Protein AF-A0A352S2L0-F1 (afdb_monomer_lite)

pLDDT: mean 90.25, std 7.85, range [49.44, 96.62]

Secondary structure (DSSP, 8-state):
--HHHHHHHHHHHHHHHHHHHHHHHHHHHHHHHHHHHS-HHHHHHHHHHHHHTT--BSBTTTHHHHHHHHHHHTT---

Structure (mmCIF, N/CA/C/O backbone):
data_AF-A0A352S2L0-F1
#
_entry.id   AF-A0A352S2L0-F1
#
loop_
_atom_site.group_PDB
_atom_site.id
_atom_site.type_symbol
_atom_site.label_atom_id
_atom_site.label_alt_id
_atom_site.label_comp_id
_atom_site.label_asym_id
_atom_site.label_entity_id
_atom_site.label_seq_id
_atom_site.pdbx_PDB_ins_code
_atom_site.Cartn_x
_atom_site.Cartn_y
_atom_site.Cartn_z
_atom_site.occupancy
_atom_site.B_iso_or_equiv
_atom_site.auth_seq_id
_atom_site.auth_comp_id
_atom_site.auth_asym_id
_atom_site.auth_atom_id
_atom_site.pdbx_PDB_model_num
ATOM 1 N N . MET A 1 1 ? 11.637 -0.815 -34.187 1.00 66.62 1 MET A N 1
ATOM 2 C CA . MET A 1 1 ? 12.167 -0.278 -32.919 1.00 66.62 1 MET A CA 1
ATOM 3 C C . MET A 1 1 ? 13.664 -0.505 -32.941 1.00 66.62 1 MET A C 1
ATOM 5 O O . MET A 1 1 ? 14.065 -1.644 -33.143 1.00 66.62 1 MET A O 1
ATOM 9 N N . THR A 1 2 ? 14.471 0.548 -32.854 1.00 96.06 2 THR A N 1
ATOM 10 C CA . THR A 1 2 ? 15.934 0.403 -32.780 1.00 96.06 2 THR A CA 1
ATOM 11 C C . THR A 1 2 ? 16.356 -0.009 -31.363 1.00 96.06 2 THR A C 1
ATOM 13 O O . THR A 1 2 ? 15.582 0.207 -30.423 1.00 96.06 2 THR A O 1
ATOM 16 N N . PRO A 1 3 ? 17.563 -0.573 -31.176 1.00 94.00 3 PRO A N 1
ATOM 17 C CA . PRO A 1 3 ? 18.112 -0.828 -29.844 1.00 94.00 3 PRO A CA 1
ATOM 18 C C . PRO A 1 3 ? 18.060 0.407 -28.931 1.00 94.00 3 PRO A C 1
ATOM 20 O O . PRO A 1 3 ? 17.652 0.299 -27.779 1.00 94.00 3 PRO A O 1
ATOM 23 N N . ASP A 1 4 ? 18.339 1.599 -29.464 1.00 94.62 4 ASP A N 1
ATOM 24 C CA . ASP A 1 4 ? 18.285 2.854 -28.701 1.00 94.62 4 ASP A CA 1
ATOM 25 C C . ASP A 1 4 ? 16.864 3.214 -28.247 1.00 94.62 4 ASP A C 1
ATOM 27 O O . ASP A 1 4 ? 16.650 3.628 -27.107 1.00 94.62 4 ASP A O 1
ATOM 31 N N . GLN A 1 5 ? 15.863 3.006 -29.110 1.00 93.62 5 GLN A N 1
ATOM 32 C CA . GLN A 1 5 ? 14.455 3.209 -28.754 1.00 93.62 5 GLN A CA 1
ATOM 33 C C . GLN A 1 5 ? 13.994 2.219 -27.676 1.00 93.62 5 GLN A C 1
ATOM 35 O O . GLN A 1 5 ? 13.214 2.591 -26.797 1.00 93.62 5 GLN A O 1
ATOM 40 N N . ALA A 1 6 ? 14.474 0.972 -27.727 1.00 92.94 6 ALA A N 1
ATOM 41 C CA . ALA A 1 6 ? 14.189 -0.029 -26.704 1.00 92.94 6 ALA A CA 1
ATOM 42 C C . ALA A 1 6 ? 14.825 0.354 -25.356 1.00 92.94 6 ALA A C 1
ATOM 44 O O . ALA A 1 6 ? 14.142 0.329 -24.332 1.00 92.94 6 ALA A O 1
ATOM 45 N N . SER A 1 7 ? 16.085 0.799 -25.366 1.00 94.50 7 SER A N 1
ATOM 46 C CA . SER A 1 7 ? 16.803 1.269 -24.174 1.00 94.50 7 SER A CA 1
ATOM 47 C C . SER A 1 7 ? 16.132 2.482 -23.531 1.00 94.50 7 SER A C 1
ATOM 49 O O . SER A 1 7 ? 15.897 2.489 -22.323 1.00 94.50 7 SER A O 1
ATOM 51 N N . LEU A 1 8 ? 15.741 3.482 -24.328 1.00 94.69 8 LEU A N 1
ATOM 52 C CA . LEU A 1 8 ? 15.022 4.655 -23.828 1.00 94.69 8 LEU A CA 1
ATOM 53 C C . LEU A 1 8 ? 13.684 4.260 -23.193 1.00 94.69 8 LEU A C 1
ATOM 55 O O . LEU A 1 8 ? 13.345 4.730 -22.107 1.00 94.69 8 LEU A O 1
ATOM 59 N N . ARG A 1 9 ? 12.927 3.366 -23.842 1.00 94.44 9 ARG A N 1
ATOM 60 C CA . ARG A 1 9 ? 11.662 2.862 -23.296 1.00 94.44 9 ARG A CA 1
ATOM 61 C C . ARG A 1 9 ? 11.882 2.147 -21.963 1.00 94.44 9 ARG A C 1
ATOM 63 O O . ARG A 1 9 ? 11.112 2.377 -21.034 1.00 94.44 9 ARG A O 1
ATOM 70 N N . GLN A 1 10 ? 12.922 1.323 -21.858 1.00 94.25 10 GLN A N 1
ATOM 71 C C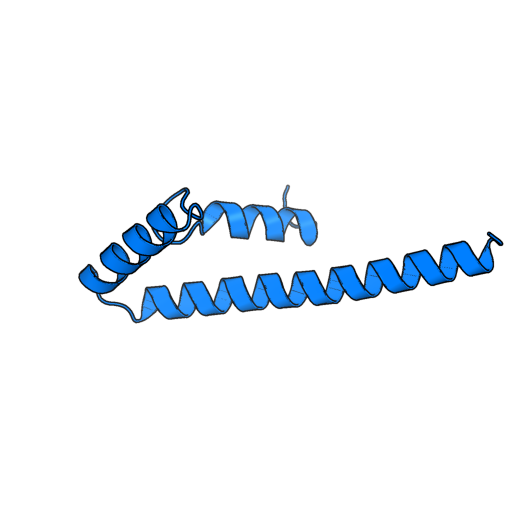A . GLN A 1 10 ? 13.249 0.612 -20.625 1.00 94.25 10 GLN A CA 1
ATOM 72 C C . GLN A 1 10 ? 13.624 1.576 -19.492 1.00 94.25 10 GLN A C 1
ATOM 74 O O . GLN A 1 10 ? 13.127 1.419 -18.380 1.00 94.25 10 GLN A O 1
ATOM 79 N N . ALA A 1 11 ? 14.426 2.605 -19.779 1.00 93.81 11 ALA A N 1
ATOM 80 C CA . ALA A 1 11 ? 14.788 3.632 -18.802 1.00 93.81 11 ALA A CA 1
ATOM 81 C C . ALA A 1 11 ? 13.560 4.417 -18.307 1.00 93.81 11 ALA A C 1
ATOM 83 O O . ALA A 1 11 ? 13.393 4.630 -17.109 1.00 93.81 11 ALA A O 1
ATOM 84 N N . VAL A 1 12 ? 12.646 4.786 -19.212 1.00 94.81 12 VAL A N 1
ATOM 85 C CA . VAL A 1 12 ? 11.388 5.457 -18.843 1.00 94.81 12 VAL A CA 1
ATOM 86 C C . VAL A 1 12 ? 10.517 4.567 -17.952 1.00 94.81 12 VAL A C 1
ATOM 88 O O . VAL A 1 12 ? 9.932 5.055 -16.987 1.00 94.81 12 VAL A O 1
ATOM 91 N N . LEU A 1 13 ? 10.422 3.270 -18.256 1.00 93.31 13 LEU A N 1
ATOM 92 C CA . LEU A 1 13 ? 9.675 2.322 -17.426 1.00 93.31 13 LEU A CA 1
ATOM 93 C C . LEU A 1 13 ? 10.313 2.148 -16.044 1.00 93.31 13 LEU A C 1
ATOM 95 O O . LEU A 1 13 ? 9.590 2.146 -15.053 1.00 93.31 13 LEU A O 1
ATOM 99 N N . ALA A 1 14 ? 11.643 2.057 -15.968 1.00 93.44 14 ALA A N 1
ATOM 100 C CA . ALA A 1 14 ? 12.364 1.975 -14.701 1.00 93.44 14 ALA A CA 1
ATOM 101 C C . ALA A 1 14 ? 12.092 3.205 -13.820 1.00 93.44 14 ALA A C 1
ATOM 103 O O . ALA A 1 14 ? 11.650 3.051 -12.685 1.00 93.44 14 ALA A O 1
ATOM 104 N N . ASN A 1 15 ? 12.219 4.412 -14.379 1.00 94.31 15 ASN A N 1
ATOM 105 C CA . ASN A 1 15 ? 11.955 5.655 -13.649 1.00 94.31 15 ASN A CA 1
ATOM 106 C C . ASN A 1 15 ? 10.512 5.729 -13.119 1.00 94.31 15 ASN A C 1
ATOM 108 O O . ASN A 1 15 ? 10.290 6.105 -11.969 1.00 94.31 15 ASN A O 1
ATOM 112 N N . ARG A 1 16 ? 9.524 5.335 -13.935 1.00 94.38 16 ARG A N 1
ATOM 113 C CA . ARG A 1 16 ? 8.112 5.287 -13.512 1.00 94.38 16 ARG A CA 1
ATOM 114 C C . ARG A 1 16 ? 7.879 4.261 -12.407 1.00 94.38 16 ARG A C 1
ATOM 116 O O . ARG A 1 16 ? 7.120 4.526 -11.482 1.00 94.38 16 ARG A O 1
ATOM 123 N N . ASN A 1 17 ? 8.528 3.102 -12.488 1.00 92.31 17 ASN A N 1
ATOM 124 C CA . ASN A 1 17 ? 8.424 2.077 -11.452 1.00 92.31 17 ASN A CA 1
ATOM 125 C C . ASN A 1 17 ? 9.015 2.560 -10.123 1.00 92.31 17 ASN A C 1
ATOM 127 O O . ASN A 1 17 ? 8.426 2.304 -9.077 1.00 92.31 17 ASN A O 1
ATOM 131 N N . GLU A 1 18 ? 10.133 3.288 -10.150 1.00 93.12 18 GLU A N 1
ATOM 132 C CA . GLU A 1 18 ? 10.713 3.889 -8.944 1.00 93.12 18 GLU A CA 1
ATOM 133 C C . GLU A 1 18 ? 9.797 4.942 -8.316 1.00 93.12 18 GLU A C 1
ATOM 135 O O . GLU A 1 18 ? 9.644 4.984 -7.097 1.00 93.12 18 GLU A O 1
ATOM 140 N N . GLU A 1 19 ? 9.175 5.793 -9.135 1.00 94.69 19 GLU A N 1
ATOM 141 C CA . GLU A 1 19 ? 8.209 6.786 -8.664 1.00 94.69 19 GLU A CA 1
ATOM 142 C C . GLU A 1 19 ? 6.993 6.118 -8.011 1.00 94.69 19 GLU A C 1
ATOM 144 O O . GLU A 1 19 ? 6.654 6.438 -6.873 1.00 94.69 19 GLU A O 1
ATOM 149 N N . LEU A 1 20 ? 6.402 5.119 -8.674 1.00 93.75 20 LEU A N 1
ATOM 150 C CA . LEU A 1 20 ? 5.283 4.351 -8.124 1.00 93.75 20 LEU A CA 1
ATOM 151 C C . LEU A 1 20 ? 5.660 3.621 -6.829 1.00 93.75 20 LEU A C 1
ATOM 153 O O . LEU A 1 20 ? 4.862 3.578 -5.894 1.00 93.75 20 LEU A O 1
ATOM 157 N N . LEU A 1 21 ? 6.872 3.067 -6.745 1.00 93.50 21 LEU A N 1
ATOM 158 C CA . LEU A 1 21 ? 7.362 2.420 -5.530 1.00 93.50 21 LEU A CA 1
ATOM 159 C C . LEU A 1 21 ? 7.471 3.412 -4.367 1.00 93.50 21 LEU A C 1
ATOM 161 O O . LEU A 1 21 ? 7.017 3.098 -3.265 1.00 93.50 21 LEU A O 1
ATOM 165 N N . ARG A 1 22 ? 8.023 4.610 -4.604 1.00 95.69 22 ARG A N 1
ATOM 166 C CA . ARG A 1 22 ? 8.100 5.669 -3.584 1.00 95.69 22 ARG A CA 1
ATOM 167 C C . ARG A 1 22 ? 6.711 6.072 -3.094 1.00 95.69 22 ARG A C 1
ATOM 169 O O . ARG A 1 22 ? 6.488 6.132 -1.887 1.00 95.69 22 ARG A O 1
ATOM 176 N N . GLU A 1 23 ? 5.754 6.253 -4.001 1.00 96.50 23 GLU A N 1
ATOM 177 C CA . GLU A 1 23 ? 4.375 6.582 -3.622 1.00 96.50 23 GLU A CA 1
ATOM 178 C C . GLU A 1 23 ? 3.700 5.464 -2.815 1.00 96.50 23 GLU A C 1
ATOM 180 O O . GLU A 1 23 ? 3.027 5.734 -1.818 1.00 96.50 23 GLU A O 1
ATOM 185 N N . LEU A 1 24 ? 3.940 4.193 -3.153 1.00 93.25 24 LEU A N 1
ATOM 186 C CA . LEU A 1 24 ? 3.454 3.062 -2.355 1.00 93.25 24 LEU A CA 1
ATOM 187 C C . LEU A 1 24 ? 4.078 3.026 -0.950 1.00 93.25 24 LEU A C 1
ATOM 189 O O . LEU A 1 24 ? 3.378 2.727 0.021 1.00 93.25 24 LEU A O 1
ATOM 193 N N . GLN A 1 25 ? 5.367 3.354 -0.818 1.00 94.44 25 GLN A N 1
ATOM 194 C CA . GLN A 1 25 ? 6.043 3.472 0.480 1.00 94.44 25 GLN A CA 1
ATOM 195 C C . GLN A 1 25 ? 5.468 4.629 1.313 1.00 94.44 25 GLN A C 1
ATOM 197 O O . GLN A 1 25 ? 5.185 4.454 2.502 1.00 94.44 25 GLN A O 1
ATOM 202 N N . HIS A 1 26 ? 5.225 5.790 0.698 1.00 96.62 26 HIS A N 1
ATOM 203 C CA . HIS A 1 26 ? 4.577 6.925 1.358 1.00 96.62 26 HIS A CA 1
ATOM 204 C C . HIS A 1 26 ? 3.158 6.576 1.817 1.00 96.62 26 HIS A C 1
ATOM 206 O O . HIS A 1 26 ? 2.828 6.768 2.989 1.00 96.62 26 HIS A O 1
ATOM 212 N N . ALA A 1 27 ? 2.338 5.986 0.944 1.00 93.75 27 ALA A N 1
ATOM 213 C CA . ALA A 1 27 ? 0.988 5.540 1.285 1.00 93.75 27 ALA A CA 1
ATOM 214 C C . ALA A 1 27 ? 0.998 4.509 2.426 1.00 93.75 27 ALA A C 1
ATOM 216 O O . ALA A 1 27 ? 0.154 4.552 3.326 1.00 93.75 27 ALA A O 1
ATOM 217 N N . HIS A 1 28 ? 1.981 3.601 2.433 1.00 93.69 28 HIS A N 1
ATOM 218 C CA . HIS A 1 28 ? 2.190 2.669 3.536 1.00 93.69 28 HIS A CA 1
ATOM 219 C C . HIS A 1 28 ? 2.371 3.395 4.869 1.00 93.69 28 HIS A C 1
ATOM 221 O O . HIS A 1 28 ? 1.634 3.122 5.823 1.00 93.69 28 HIS A O 1
ATOM 227 N N . ARG A 1 29 ? 3.278 4.374 4.904 1.00 95.19 29 ARG A N 1
ATOM 228 C CA . ARG A 1 29 ? 3.573 5.151 6.108 1.00 95.19 29 ARG A CA 1
ATOM 229 C C . ARG A 1 29 ? 2.403 6.029 6.554 1.00 95.19 29 ARG A C 1
ATOM 231 O O . ARG A 1 29 ? 2.103 6.066 7.743 1.00 95.19 29 ARG A O 1
ATOM 238 N N . ILE A 1 30 ? 1.717 6.696 5.626 1.00 95.19 30 ILE A N 1
ATOM 239 C CA . ILE A 1 30 ? 0.556 7.549 5.927 1.00 95.19 30 ILE A CA 1
ATOM 240 C C . ILE A 1 30 ? -0.554 6.730 6.591 1.00 95.19 30 ILE A C 1
ATOM 242 O O . ILE A 1 30 ? -1.098 7.145 7.613 1.00 95.19 30 ILE A O 1
ATOM 246 N N . ILE A 1 31 ? -0.853 5.539 6.065 1.00 93.06 31 ILE A N 1
ATOM 247 C CA . ILE A 1 31 ? -1.894 4.674 6.634 1.00 93.06 31 ILE A CA 1
ATOM 248 C C . ILE A 1 31 ? -1.485 4.150 8.018 1.00 93.06 31 ILE A C 1
ATOM 250 O O . ILE A 1 31 ? -2.323 4.102 8.917 1.00 93.06 31 ILE A O 1
ATOM 254 N N . GLN A 1 32 ? -0.208 3.806 8.227 1.00 92.12 32 GLN A N 1
ATOM 255 C CA . GLN A 1 32 ? 0.286 3.463 9.567 1.00 92.12 32 GLN A CA 1
ATOM 256 C C . GLN A 1 32 ? 0.122 4.623 10.554 1.00 92.12 32 GLN A C 1
ATOM 258 O O . GLN A 1 32 ? -0.363 4.412 11.662 1.00 92.12 32 GLN A O 1
ATOM 263 N N . ASN A 1 33 ? 0.502 5.840 10.155 1.00 95.12 33 ASN A N 1
ATOM 264 C CA . ASN A 1 33 ? 0.353 7.022 11.001 1.00 95.12 33 ASN A CA 1
ATOM 265 C C . ASN A 1 33 ? -1.123 7.260 11.354 1.00 95.12 33 ASN A C 1
ATOM 267 O O . ASN A 1 33 ? -1.429 7.543 12.508 1.00 95.12 33 ASN A O 1
ATOM 271 N N . GLY A 1 34 ? -2.036 7.085 10.390 1.00 93.69 34 GLY A N 1
ATOM 272 C CA . GLY A 1 34 ? -3.480 7.170 10.618 1.00 93.69 34 GLY A CA 1
ATOM 273 C C . GLY A 1 34 ? -3.968 6.178 11.676 1.00 93.69 34 GLY A C 1
ATOM 274 O O . GLY A 1 34 ? -4.635 6.575 12.625 1.00 93.69 34 GLY A O 1
ATOM 275 N N . LEU A 1 35 ? -3.564 4.906 11.583 1.00 91.25 35 LEU A N 1
ATOM 276 C CA . LEU A 1 35 ? -3.933 3.895 12.583 1.00 91.25 35 LEU A CA 1
ATOM 277 C C . LEU A 1 35 ? -3.457 4.233 13.993 1.00 91.25 35 LEU A C 1
ATOM 279 O O . LEU A 1 35 ? -4.162 3.942 14.951 1.00 91.25 35 LEU A O 1
ATOM 283 N N . GLN A 1 36 ? -2.267 4.820 14.122 1.00 92.94 36 GLN A N 1
ATOM 284 C CA . GLN A 1 36 ? -1.666 5.116 15.424 1.00 92.94 36 GLN A CA 1
ATOM 285 C C . GLN A 1 36 ? -2.378 6.241 16.185 1.00 92.94 36 GLN A C 1
ATOM 287 O O . GLN A 1 36 ? -2.225 6.329 17.400 1.00 92.94 36 GLN A O 1
ATOM 292 N N . ILE A 1 37 ? -3.141 7.093 15.493 1.00 96.25 37 ILE A N 1
ATOM 293 C CA . ILE A 1 37 ? -3.835 8.243 16.098 1.00 96.25 37 ILE A CA 1
ATOM 294 C C . ILE A 1 37 ? -5.352 8.053 16.206 1.00 96.25 37 ILE A C 1
ATOM 296 O O . ILE A 1 37 ? -6.031 8.877 16.816 1.00 96.25 37 ILE A O 1
ATOM 300 N N . MET A 1 38 ? -5.897 7.003 15.591 1.00 95.00 38 MET A N 1
ATOM 301 C CA . MET A 1 38 ? -7.333 6.744 15.564 1.00 95.00 38 MET A CA 1
ATOM 302 C C . MET A 1 38 ? -7.811 6.026 16.826 1.00 95.00 38 MET A C 1
ATOM 304 O O . MET A 1 38 ? -7.121 5.180 17.391 1.00 95.00 38 MET A O 1
ATOM 308 N N . SER A 1 39 ? -9.039 6.332 17.245 1.00 96.31 39 SER A N 1
ATOM 309 C CA . SER A 1 39 ? -9.731 5.538 18.259 1.00 96.31 39 SER A CA 1
ATOM 310 C C . SER A 1 39 ? -10.187 4.193 17.690 1.00 96.31 39 SER A C 1
ATOM 312 O O . SER A 1 39 ? -10.384 4.050 16.483 1.00 96.31 39 SER A O 1
ATOM 314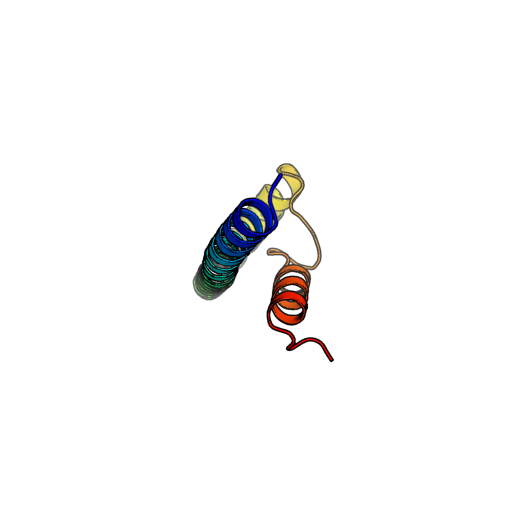 N N . VAL A 1 40 ? -10.456 3.224 18.571 1.00 93.31 40 VAL A N 1
ATOM 315 C CA . VAL A 1 40 ? -10.954 1.890 18.185 1.00 93.31 40 VAL A CA 1
ATOM 316 C C . VAL A 1 40 ? -12.191 1.984 17.283 1.00 93.31 40 VAL A C 1
ATOM 318 O O . VAL A 1 40 ? -12.247 1.334 16.243 1.00 93.31 40 VAL A O 1
ATOM 321 N N . THR A 1 41 ? -13.157 2.843 17.625 1.00 95.94 41 THR A N 1
ATOM 322 C CA . THR A 1 41 ? -14.369 3.038 16.815 1.00 95.94 41 THR A CA 1
ATOM 323 C C . THR A 1 41 ? -14.047 3.579 15.424 1.00 95.94 41 THR A C 1
ATOM 325 O O . THR A 1 41 ? -14.619 3.124 14.436 1.00 95.94 41 THR A O 1
ATOM 328 N N . GLN A 1 42 ? -13.119 4.535 15.322 1.00 95.69 42 GLN A N 1
ATOM 329 C CA . GLN A 1 42 ? -12.702 5.073 14.027 1.00 95.69 42 GLN A CA 1
ATOM 330 C C . GLN A 1 42 ? -12.008 3.997 13.183 1.00 95.69 42 GLN A C 1
ATOM 332 O O . GLN A 1 42 ? -12.250 3.923 11.979 1.00 95.69 42 GLN A O 1
ATOM 337 N N . THR A 1 43 ? -11.183 3.146 13.801 1.00 92.94 43 THR A N 1
ATOM 338 C CA . THR A 1 43 ? -10.536 2.010 13.133 1.00 92.94 43 THR A CA 1
ATOM 339 C C . THR A 1 43 ? -11.575 1.029 12.586 1.00 92.94 43 THR A C 1
ATOM 341 O O . THR A 1 43 ? -11.464 0.620 11.433 1.00 92.94 43 THR A O 1
ATOM 344 N N . SER A 1 44 ? -12.632 0.714 13.339 1.00 92.69 44 SER A N 1
ATOM 345 C CA . SER A 1 44 ? -13.723 -0.139 12.840 1.00 92.69 44 SER A CA 1
ATOM 346 C C . SER A 1 44 ? -14.427 0.466 11.622 1.00 92.69 44 SER A C 1
ATOM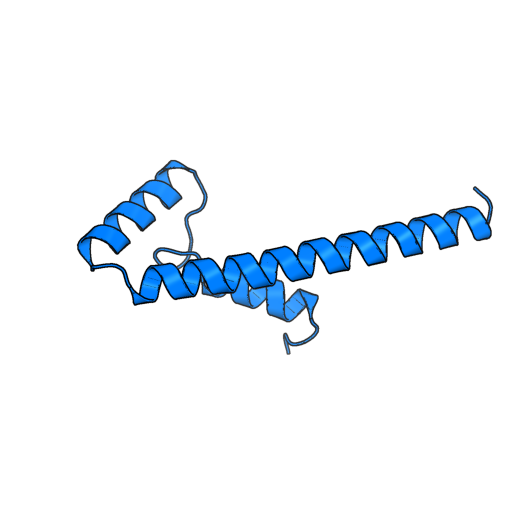 348 O O . SER A 1 44 ? -14.540 -0.198 10.594 1.00 92.69 44 SER A O 1
ATOM 350 N N . VAL A 1 45 ? -14.808 1.749 11.684 1.00 94.94 45 VAL A N 1
ATOM 351 C CA . VAL A 1 45 ? -15.457 2.447 10.555 1.00 94.94 45 VAL A CA 1
ATOM 352 C C . VAL A 1 45 ? -14.552 2.481 9.322 1.00 94.94 45 VAL A C 1
ATOM 354 O O . VAL A 1 45 ? -15.025 2.343 8.195 1.00 94.94 45 VAL A O 1
ATOM 357 N N . TRP A 1 46 ? -13.243 2.656 9.506 1.00 93.19 46 TRP A N 1
ATOM 358 C CA . TRP A 1 46 ? -12.283 2.560 8.408 1.00 93.19 46 TRP A CA 1
ATOM 359 C C . TRP A 1 46 ? -12.322 1.174 7.760 1.00 93.19 46 TRP A C 1
ATOM 361 O O . TRP A 1 46 ? -12.392 1.076 6.536 1.00 93.19 46 TRP A O 1
ATOM 371 N N . GLY A 1 47 ? -12.304 0.108 8.564 1.00 92.50 47 GLY A N 1
ATOM 372 C CA . GLY A 1 47 ? -12.369 -1.271 8.075 1.00 92.50 47 GLY A CA 1
ATOM 373 C C . GLY A 1 47 ? -13.635 -1.545 7.268 1.00 92.50 47 GLY A C 1
ATOM 374 O O . GLY A 1 47 ? -13.556 -2.082 6.168 1.00 92.50 47 GLY A O 1
ATOM 375 N N . GLU A 1 48 ? -14.788 -1.092 7.760 1.00 93.69 48 GLU A N 1
ATOM 376 C CA . GLU A 1 48 ? -16.067 -1.201 7.048 1.00 93.69 48 GLU A CA 1
ATOM 377 C C . GLU A 1 48 ? -16.048 -0.466 5.703 1.00 93.69 48 GLU A C 1
ATOM 379 O O . GLU A 1 48 ? -16.551 -0.979 4.703 1.00 93.69 48 GLU A O 1
ATOM 384 N N . ARG A 1 49 ? -15.442 0.729 5.649 1.00 94.56 49 ARG A N 1
ATOM 385 C CA . ARG A 1 49 ? -15.286 1.480 4.394 1.00 94.56 49 ARG A CA 1
ATOM 386 C C . ARG A 1 49 ? -14.384 0.744 3.410 1.00 94.56 49 ARG A C 1
ATOM 388 O O . ARG A 1 49 ? -14.757 0.621 2.250 1.00 94.56 49 ARG A O 1
ATOM 395 N N . ASN A 1 50 ? -13.255 0.217 3.879 1.00 93.12 50 ASN A N 1
ATOM 396 C CA . ASN A 1 50 ? -12.354 -0.586 3.057 1.00 93.12 50 ASN A CA 1
ATOM 397 C C . ASN A 1 50 ? -13.064 -1.818 2.474 1.00 93.12 50 ASN A C 1
ATOM 399 O O . ASN A 1 50 ? -12.933 -2.079 1.281 1.00 93.12 50 ASN A O 1
ATOM 403 N N . ALA A 1 51 ? -13.846 -2.535 3.286 1.00 91.88 51 ALA A N 1
ATOM 404 C CA . ALA A 1 51 ? -14.616 -3.696 2.838 1.00 91.88 51 ALA A CA 1
ATOM 405 C C . ALA A 1 51 ? -15.702 -3.326 1.827 1.00 91.88 51 ALA A C 1
ATOM 407 O O . ALA A 1 51 ? -15.830 -3.972 0.790 1.00 91.88 51 ALA A O 1
ATOM 408 N N . ARG A 1 52 ? -16.446 -2.241 2.076 1.00 94.56 52 ARG A N 1
ATOM 409 C CA . ARG A 1 52 ? -17.436 -1.729 1.118 1.00 94.56 52 ARG A CA 1
ATOM 410 C C . ARG A 1 52 ? -16.799 -1.398 -0.233 1.00 94.56 52 ARG A C 1
ATOM 412 O O . ARG A 1 52 ? -17.408 -1.653 -1.267 1.00 94.56 52 ARG A O 1
ATOM 419 N N . ASP A 1 53 ? -15.594 -0.841 -0.219 1.00 94.81 53 ASP A N 1
ATOM 420 C CA . ASP A 1 53 ? -14.893 -0.411 -1.428 1.00 94.81 53 ASP A CA 1
ATOM 421 C C . ASP A 1 53 ? -14.057 -1.551 -2.067 1.00 94.81 53 ASP A C 1
ATOM 423 O O . ASP A 1 53 ? -13.335 -1.315 -3.035 1.00 94.81 53 ASP A O 1
ATOM 427 N N . GLY A 1 54 ? -14.156 -2.792 -1.559 1.00 91.25 54 GLY A N 1
ATOM 428 C CA . GLY A 1 54 ? -13.487 -3.981 -2.113 1.00 91.25 54 GLY A CA 1
ATOM 429 C C . GLY A 1 54 ? -11.965 -3.994 -1.930 1.00 91.25 54 GLY A C 1
ATOM 430 O O . GLY A 1 54 ? -11.240 -4.627 -2.699 1.00 91.25 54 GLY A O 1
ATOM 431 N N . VAL A 1 55 ? -11.470 -3.244 -0.946 1.00 89.12 55 VAL A N 1
ATOM 432 C CA . VAL A 1 55 ? -10.049 -3.124 -0.596 1.00 89.12 55 VAL A CA 1
ATOM 433 C C . VAL A 1 55 ? -9.789 -3.610 0.827 1.00 89.12 55 VAL A C 1
ATOM 435 O O . VAL A 1 55 ? -8.895 -3.100 1.504 1.00 89.12 55 VAL A O 1
ATOM 438 N N . ASP A 1 56 ? -10.566 -4.582 1.292 1.00 85.69 56 ASP A N 1
ATOM 439 C CA . ASP A 1 56 ? -10.331 -5.337 2.517 1.00 85.69 56 ASP A CA 1
ATOM 440 C C . ASP A 1 56 ? -9.282 -6.443 2.338 1.00 85.69 56 ASP A C 1
ATOM 442 O O . ASP A 1 56 ? -8.815 -6.752 1.239 1.00 85.69 56 ASP A O 1
ATOM 446 N N . GLY A 1 57 ? -8.834 -6.983 3.465 1.00 81.94 57 GLY A N 1
ATOM 447 C CA . GLY A 1 57 ? -7.851 -8.054 3.540 1.00 81.94 57 GLY A CA 1
ATOM 448 C C . GLY A 1 57 ? -7.516 -8.348 4.996 1.00 81.94 57 GLY A C 1
ATOM 449 O O . GLY A 1 57 ? -8.374 -8.215 5.869 1.00 81.94 57 GLY A O 1
ATOM 450 N N . GLU A 1 58 ? -6.281 -8.745 5.276 1.00 78.38 58 GLU A N 1
ATOM 451 C CA . GLU A 1 58 ? -5.863 -9.082 6.631 1.00 78.38 58 GLU A CA 1
ATOM 452 C C . GLU A 1 58 ? -5.814 -7.827 7.524 1.00 78.38 58 GLU A C 1
ATOM 4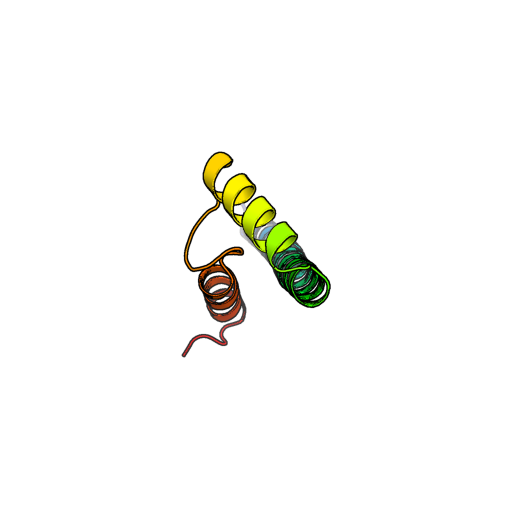54 O O . GLU A 1 58 ? -5.011 -6.901 7.345 1.00 78.38 58 GLU A O 1
ATOM 459 N N . GLY A 1 59 ? -6.715 -7.799 8.509 1.00 78.38 59 GLY A N 1
ATOM 460 C CA . GLY A 1 59 ? -6.915 -6.665 9.409 1.00 78.38 59 GLY A CA 1
ATOM 461 C C . GLY A 1 59 ? -7.590 -5.456 8.745 1.00 78.38 59 GLY A C 1
ATOM 462 O O . GLY A 1 59 ? -8.026 -5.484 7.600 1.00 78.38 59 GLY A O 1
ATOM 463 N N . THR A 1 60 ? -7.673 -4.339 9.471 1.00 76.94 60 THR A N 1
ATOM 464 C CA . THR A 1 60 ? -8.397 -3.134 9.020 1.00 76.94 60 THR A CA 1
ATOM 465 C C . THR A 1 60 ? -7.768 -2.456 7.796 1.00 76.94 60 THR A C 1
ATOM 467 O O . THR A 1 60 ? -8.461 -1.793 7.029 1.00 76.94 60 THR A O 1
ATOM 470 N N . THR A 1 61 ? -6.451 -2.575 7.605 1.00 76.88 61 THR A N 1
ATOM 471 C CA . THR A 1 61 ? -5.688 -1.715 6.675 1.00 76.88 61 THR A CA 1
ATOM 472 C C . THR A 1 61 ? -4.799 -2.460 5.690 1.00 76.88 61 THR 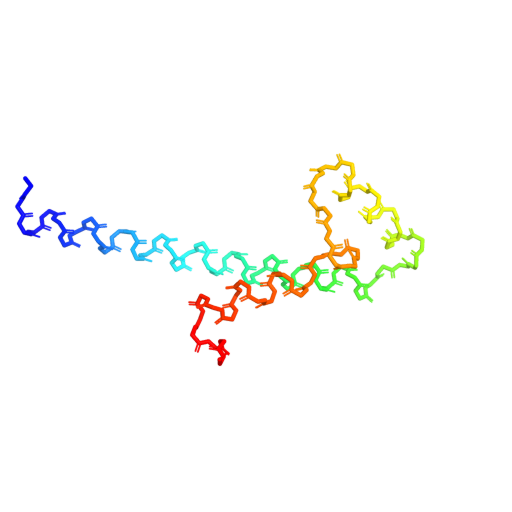A C 1
ATOM 474 O O . THR A 1 61 ? -3.940 -1.828 5.056 1.00 76.88 61 THR A O 1
ATOM 477 N N . ARG A 1 62 ? -4.969 -3.783 5.564 1.00 85.38 62 ARG A N 1
ATOM 478 C CA . ARG A 1 62 ? -4.165 -4.623 4.663 1.00 85.38 62 ARG A CA 1
ATOM 479 C C . ARG A 1 62 ? -2.669 -4.393 4.832 1.00 85.38 62 ARG A C 1
ATOM 481 O O . ARG A 1 62 ? -1.939 -4.049 3.893 1.00 85.38 62 ARG A O 1
ATOM 488 N N . TYR A 1 63 ? -2.240 -4.364 6.088 1.00 87.44 63 TYR A N 1
ATOM 489 C CA . TYR A 1 63 ? -0.879 -3.980 6.429 1.00 87.44 63 TYR A CA 1
ATOM 490 C C . TYR A 1 63 ? 0.121 -5.001 5.878 1.00 87.44 63 TYR A C 1
ATOM 492 O O . TYR A 1 63 ? 1.082 -4.618 5.207 1.00 87.44 63 TYR A O 1
ATOM 500 N N . HIS A 1 64 ? -0.143 -6.286 6.121 1.00 86.81 64 HIS A N 1
ATOM 501 C CA . HIS A 1 64 ? 0.747 -7.384 5.763 1.00 86.81 64 HIS A CA 1
ATOM 502 C C . HIS A 1 64 ? 0.889 -7.535 4.250 1.00 86.81 64 HIS A C 1
ATOM 504 O O . HIS A 1 64 ? 2.001 -7.681 3.747 1.00 86.81 64 HIS A O 1
ATOM 510 N N . GLU A 1 65 ? -0.198 -7.392 3.497 1.00 89.19 65 GLU A N 1
ATOM 511 C CA . GLU A 1 65 ? -0.178 -7.493 2.040 1.00 89.19 65 GLU A CA 1
ATOM 512 C C . GLU A 1 65 ? 0.631 -6.358 1.418 1.00 89.19 65 GLU A C 1
ATOM 514 O O . GLU A 1 65 ? 1.459 -6.598 0.535 1.00 89.19 65 GLU A O 1
ATOM 519 N N . ARG A 1 66 ? 0.447 -5.122 1.903 1.00 88.94 66 ARG A N 1
ATOM 520 C CA . ARG A 1 66 ? 1.230 -3.973 1.426 1.00 88.94 66 ARG A CA 1
ATOM 521 C C . ARG A 1 66 ? 2.703 -4.107 1.801 1.00 88.94 66 ARG A C 1
ATOM 523 O O . ARG A 1 66 ? 3.554 -3.861 0.951 1.00 88.94 66 ARG A O 1
ATOM 530 N N . ALA A 1 67 ? 3.009 -4.539 3.025 1.00 88.38 67 ALA A N 1
ATOM 531 C CA . ALA A 1 67 ? 4.383 -4.790 3.456 1.00 88.38 67 ALA A CA 1
ATOM 532 C C . ALA A 1 67 ? 5.060 -5.876 2.598 1.00 88.38 67 ALA A C 1
ATOM 534 O O . ALA A 1 67 ? 6.194 -5.693 2.160 1.00 88.38 67 ALA A O 1
ATOM 535 N N . ALA A 1 68 ? 4.351 -6.962 2.279 1.00 89.81 68 ALA A N 1
ATOM 536 C CA . ALA A 1 68 ? 4.867 -8.037 1.436 1.00 89.81 68 ALA A CA 1
ATOM 537 C C . ALA A 1 68 ? 5.113 -7.588 -0.015 1.00 89.81 68 ALA A C 1
ATOM 539 O O . ALA A 1 68 ? 6.123 -7.962 -0.611 1.00 89.81 68 ALA A O 1
ATOM 540 N N . VAL A 1 69 ? 4.215 -6.781 -0.596 1.00 89.75 69 VAL A N 1
ATOM 541 C CA . VAL A 1 69 ? 4.418 -6.194 -1.935 1.00 89.75 69 VAL A CA 1
ATOM 542 C C . VAL A 1 69 ? 5.663 -5.309 -1.952 1.00 89.75 69 VAL A C 1
ATOM 544 O O . VAL A 1 69 ? 6.488 -5.449 -2.854 1.00 89.75 69 VAL A O 1
ATOM 547 N N . LEU A 1 70 ? 5.824 -4.446 -0.945 1.00 90.62 70 LEU A N 1
ATOM 548 C CA . LEU A 1 70 ? 6.995 -3.579 -0.824 1.00 90.62 70 LEU A CA 1
ATOM 549 C C . LEU A 1 70 ? 8.283 -4.388 -0.673 1.00 90.62 70 LEU A C 1
ATOM 551 O O . LEU A 1 70 ? 9.229 -4.136 -1.409 1.00 90.62 70 LEU A O 1
ATOM 555 N N . ALA A 1 71 ? 8.297 -5.399 0.198 1.00 89.81 71 ALA A N 1
ATOM 556 C CA . ALA A 1 71 ? 9.464 -6.253 0.396 1.00 89.81 71 ALA A CA 1
ATOM 557 C C . ALA A 1 71 ? 9.895 -6.956 -0.901 1.00 89.81 71 ALA A C 1
ATOM 559 O O . ALA A 1 71 ? 11.084 -6.999 -1.211 1.00 89.81 71 ALA A O 1
ATOM 560 N N . ARG A 1 72 ? 8.945 -7.459 -1.704 1.00 88.81 72 ARG A N 1
ATOM 561 C CA . ARG A 1 72 ? 9.260 -8.036 -3.023 1.00 88.81 72 ARG A CA 1
ATOM 562 C C . ARG A 1 72 ? 9.813 -6.992 -3.991 1.00 88.81 72 ARG A C 1
ATOM 564 O O . ARG A 1 72 ? 10.756 -7.284 -4.715 1.00 88.81 72 ARG A O 1
ATOM 571 N N . ALA A 1 73 ? 9.246 -5.787 -3.998 1.00 87.19 73 ALA A N 1
ATOM 572 C CA . ALA A 1 73 ? 9.671 -4.717 -4.897 1.00 87.19 73 ALA A CA 1
ATOM 573 C C . ALA A 1 73 ? 11.064 -4.157 -4.557 1.00 87.19 73 ALA A C 1
ATOM 575 O O . ALA A 1 73 ? 11.785 -3.743 -5.459 1.00 87.19 73 ALA A O 1
ATOM 576 N N . THR A 1 74 ? 11.458 -4.164 -3.280 1.00 87.50 74 THR A N 1
ATOM 577 C CA . THR A 1 74 ? 12.775 -3.686 -2.825 1.00 87.50 74 THR A CA 1
ATOM 578 C C . THR A 1 74 ? 13.826 -4.791 -2.715 1.00 87.50 74 THR A C 1
ATOM 580 O O . THR A 1 74 ? 14.946 -4.516 -2.291 1.00 87.50 74 THR A O 1
ATOM 583 N N . GLY A 1 75 ? 13.485 -6.040 -3.054 1.00 80.81 75 GLY A N 1
ATOM 584 C CA . GLY A 1 75 ? 14.383 -7.189 -2.883 1.00 80.81 75 GLY A CA 1
ATOM 585 C C . GLY A 1 75 ? 14.671 -7.534 -1.416 1.00 80.81 75 GLY A C 1
ATOM 586 O O . GLY A 1 75 ? 15.683 -8.155 -1.115 1.00 80.81 75 GLY A O 1
ATOM 587 N N . SER A 1 76 ? 13.806 -7.107 -0.495 1.00 72.81 76 SER A N 1
ATOM 588 C CA . SER A 1 76 ? 13.906 -7.386 0.945 1.00 72.81 76 SER A CA 1
ATOM 589 C C . SER A 1 76 ? 13.072 -8.598 1.380 1.00 72.81 76 SER A C 1
ATOM 591 O O . SER A 1 76 ? 13.113 -8.977 2.547 1.00 72.81 76 SER A O 1
ATOM 593 N N . ALA A 1 77 ? 12.292 -9.188 0.469 1.00 67.25 77 ALA A N 1
ATOM 594 C CA . ALA A 1 77 ? 11.631 -10.470 0.683 1.00 67.25 77 ALA A CA 1
ATOM 595 C C . ALA A 1 77 ? 12.660 -11.600 0.508 1.00 67.25 77 ALA A C 1
ATOM 597 O O . ALA A 1 77 ? 13.203 -11.754 -0.585 1.00 67.25 77 ALA A O 1
ATOM 598 N N . ALA A 1 78 ? 12.938 -12.329 1.593 1.00 49.44 78 ALA A N 1
ATOM 599 C CA . ALA A 1 78 ? 13.738 -13.555 1.583 1.00 49.44 78 ALA A CA 1
ATOM 600 C C . ALA A 1 78 ? 12.953 -14.736 0.995 1.00 49.44 78 ALA A C 1
ATOM 602 O O . ALA A 1 78 ? 11.713 -14.763 1.184 1.00 49.44 78 ALA A O 1
#

Foldseek 3Di:
DDPVVVVVVVVVVVVVLVVVLVVLVVVLVVVVVVVVPDDPVVLVVQQVVCVVVVNHDPGSHCNVVSVVVSCVSVVNPD

Sequence (78 aa):
MTPDQASLRQAVLANRNEELLRELQHAHRIIQNGLQIMSVTQTSVWGERNARDGVDGEGTTRYHERAAVLARATGSAA

Radius of gyration: 17.28 Å; chains: 1; bounding box: 3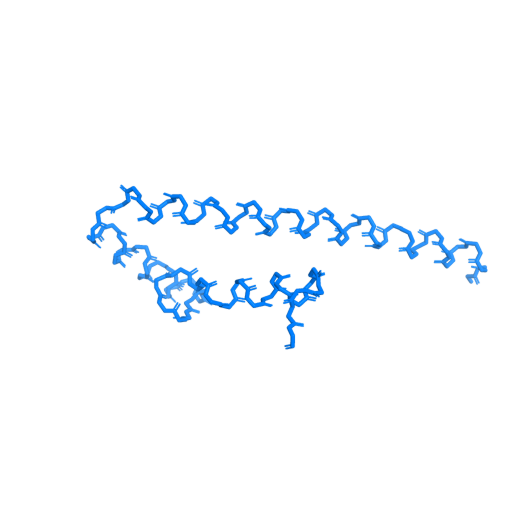6×22×51 Å